Protein AF-A0A127SGZ2-F1 (afdb_monomer_lite)

Sequence (87 aa):
MAKQETTCDDILKELRAKQYRPVYYLMGEESYYIDLISDYIVDNVLTDTEKEFNLTVVYGADVDIATVINAAKRYPMMSERQVVVVK

pLDDT: mean 93.71, std 9.43, range [44.72, 98.12]

Structure (mmCIF, N/CA/C/O backbone):
data_AF-A0A127SGZ2-F1
#
_entry.id   AF-A0A127SGZ2-F1
#
loop_
_atom_site.group_PDB
_atom_site.id
_atom_site.type_symbol
_atom_site.label_atom_id
_atom_site.label_alt_id
_atom_site.label_comp_id
_atom_site.label_asym_id
_atom_site.label_entity_id
_atom_site.label_seq_id
_atom_site.pdbx_PDB_ins_code
_atom_site.Cartn_x
_atom_site.Cartn_y
_atom_site.Cartn_z
_atom_site.occupancy
_atom_site.B_iso_or_equiv
_atom_site.auth_seq_id
_atom_site.auth_comp_id
_atom_site.auth_asym_id
_atom_site.auth_atom_id
_atom_site.pdbx_PDB_model_num
ATOM 1 N N . MET A 1 1 ? -11.492 -26.263 -1.603 1.00 44.72 1 MET A N 1
ATOM 2 C CA . MET A 1 1 ? -11.762 -25.215 -0.596 1.00 44.72 1 MET A CA 1
ATOM 3 C C . MET A 1 1 ? -12.592 -24.153 -1.289 1.00 44.72 1 MET A C 1
ATOM 5 O O . MET A 1 1 ? -12.177 -23.715 -2.355 1.00 44.72 1 MET A O 1
ATOM 9 N N . ALA A 1 2 ? -13.788 -23.840 -0.789 1.00 46.78 2 ALA A N 1
ATOM 10 C CA . ALA A 1 2 ? -14.623 -22.804 -1.392 1.00 46.78 2 ALA A CA 1
ATOM 11 C C . ALA A 1 2 ? -13.862 -21.473 -1.330 1.00 46.78 2 ALA A C 1
ATOM 13 O O . ALA A 1 2 ? -13.399 -21.079 -0.260 1.00 46.78 2 ALA A O 1
ATOM 14 N N . LYS A 1 3 ? -13.656 -20.833 -2.483 1.00 59.50 3 LYS A N 1
ATOM 15 C CA . LYS A 1 3 ? -13.043 -19.509 -2.558 1.00 59.50 3 LYS A CA 1
ATOM 16 C C . LYS A 1 3 ? -14.079 -18.548 -1.981 1.00 59.50 3 LYS A C 1
ATOM 18 O O . LYS A 1 3 ? -15.111 -18.332 -2.602 1.00 59.50 3 LYS A O 1
ATOM 23 N N . GLN A 1 4 ? -13.864 -18.094 -0.753 1.00 64.88 4 GLN A N 1
ATOM 24 C CA . GLN A 1 4 ? -14.770 -17.154 -0.109 1.00 64.88 4 GLN A CA 1
ATOM 25 C C . GLN A 1 4 ? -14.741 -15.851 -0.913 1.00 64.88 4 GLN A C 1
ATOM 27 O O . GLN A 1 4 ? -13.682 -15.232 -1.047 1.00 64.88 4 GLN A O 1
ATOM 32 N N . GLU A 1 5 ? -15.876 -15.484 -1.505 1.00 74.25 5 GLU A N 1
ATOM 33 C CA . GLU A 1 5 ? -16.039 -14.194 -2.170 1.00 74.25 5 GLU A CA 1
ATOM 34 C C . GLU A 1 5 ? -15.891 -13.110 -1.104 1.00 74.25 5 GLU A C 1
ATOM 36 O O . GLU A 1 5 ? -16.710 -12.994 -0.198 1.00 74.25 5 GLU A O 1
ATOM 41 N N . THR A 1 6 ? -14.765 -12.401 -1.149 1.00 83.12 6 THR A N 1
ATOM 42 C CA . THR A 1 6 ? -14.469 -11.293 -0.239 1.00 83.12 6 THR A CA 1
ATOM 43 C C . THR A 1 6 ? -14.938 -10.016 -0.921 1.00 83.12 6 THR A C 1
ATOM 45 O O . THR A 1 6 ? -14.517 -9.745 -2.046 1.00 83.12 6 THR A O 1
ATOM 48 N N . THR A 1 7 ? -15.813 -9.252 -0.272 1.00 92.38 7 THR A N 1
ATOM 49 C CA . THR A 1 7 ? -16.348 -8.008 -0.839 1.00 92.38 7 THR A CA 1
ATOM 50 C C . THR A 1 7 ? -15.438 -6.811 -0.542 1.00 92.38 7 THR A C 1
ATOM 52 O O . THR A 1 7 ? -14.539 -6.889 0.299 1.00 92.38 7 THR A O 1
ATOM 55 N N . CYS A 1 8 ? -15.672 -5.678 -1.215 1.00 93.75 8 CYS A N 1
ATOM 56 C CA . CYS A 1 8 ? -14.969 -4.424 -0.923 1.00 93.75 8 CYS A CA 1
ATOM 57 C C . CYS A 1 8 ? -15.134 -4.011 0.552 1.00 93.75 8 CYS A C 1
ATOM 59 O O . CYS A 1 8 ? -14.153 -3.674 1.218 1.00 93.75 8 CYS A O 1
ATOM 61 N N . ASP A 1 9 ? -16.354 -4.124 1.085 1.00 95.06 9 ASP A N 1
ATOM 62 C CA . ASP A 1 9 ? -16.662 -3.786 2.477 1.00 95.06 9 ASP A CA 1
ATOM 63 C C . ASP A 1 9 ? -15.920 -4.682 3.475 1.00 95.06 9 ASP A C 1
ATOM 65 O O . ASP A 1 9 ? -15.429 -4.190 4.495 1.00 95.06 9 ASP A O 1
ATOM 69 N N . ASP A 1 10 ? -15.782 -5.978 3.175 1.00 95.75 10 ASP A N 1
ATOM 70 C CA . ASP A 1 10 ? -15.010 -6.905 4.009 1.00 95.75 10 ASP A CA 1
ATOM 71 C C . ASP A 1 10 ? -13.535 -6.493 4.069 1.00 95.75 10 ASP A C 1
ATOM 73 O O . ASP A 1 10 ? -12.952 -6.423 5.154 1.00 95.75 10 ASP A O 1
ATOM 77 N N . ILE A 1 11 ? -12.944 -6.151 2.917 1.00 96.31 11 ILE A N 1
ATOM 78 C CA . ILE A 1 11 ? -11.551 -5.694 2.837 1.00 96.31 11 ILE A CA 1
ATOM 79 C C . ILE A 1 11 ? -11.379 -4.395 3.627 1.00 96.31 11 ILE A C 1
ATOM 81 O O . ILE A 1 11 ? -10.498 -4.304 4.477 1.00 96.31 11 ILE A O 1
ATOM 85 N N . LEU A 1 12 ? -12.238 -3.397 3.412 1.00 97.12 12 LEU A N 1
ATOM 86 C CA . LEU A 1 12 ? -12.164 -2.121 4.129 1.00 97.12 12 LEU A CA 1
ATOM 87 C C . LEU A 1 12 ? -12.336 -2.292 5.641 1.00 97.12 12 LEU A C 1
ATOM 89 O O . LEU A 1 12 ? -11.698 -1.580 6.419 1.00 97.12 12 LEU A O 1
ATOM 93 N N . LYS A 1 13 ? -13.171 -3.237 6.079 1.00 97.56 13 LYS A N 1
ATOM 94 C CA . LYS A 1 13 ? -13.331 -3.572 7.496 1.00 97.56 13 LYS A CA 1
ATOM 95 C C . LYS A 1 13 ? -12.045 -4.154 8.089 1.00 97.56 13 LYS A C 1
ATOM 97 O O . LYS A 1 13 ? -11.648 -3.719 9.170 1.00 97.56 13 LYS A O 1
ATOM 102 N N . GLU A 1 14 ? -11.383 -5.081 7.394 1.00 97.62 14 GLU A N 1
ATOM 103 C CA . GLU A 1 14 ? -10.076 -5.622 7.803 1.00 97.62 14 GLU A CA 1
ATOM 104 C C . GLU A 1 14 ? -9.007 -4.516 7.851 1.00 97.62 14 GLU A C 1
ATOM 106 O O . GLU A 1 14 ? -8.318 -4.357 8.863 1.00 97.62 14 GLU A O 1
ATOM 111 N N . LEU A 1 15 ? -8.929 -3.683 6.808 1.00 97.19 15 LEU A N 1
ATOM 112 C CA . LEU A 1 15 ? -7.979 -2.572 6.721 1.00 97.19 15 LEU A CA 1
ATOM 113 C C . LEU A 1 15 ? -8.157 -1.570 7.873 1.00 97.19 15 LEU A C 1
ATOM 115 O O . LEU A 1 15 ? -7.183 -1.211 8.533 1.00 97.19 15 LEU A O 1
ATOM 119 N N . ARG A 1 16 ? -9.400 -1.180 8.186 1.00 96.94 16 ARG A N 1
ATOM 120 C CA . ARG A 1 16 ? -9.720 -0.296 9.326 1.00 96.94 16 ARG A CA 1
ATOM 121 C C . ARG A 1 16 ? -9.377 -0.920 10.675 1.00 96.94 16 ARG A C 1
ATOM 123 O O . ARG A 1 16 ? -8.998 -0.209 11.602 1.00 96.94 16 ARG A O 1
ATOM 130 N N . ALA A 1 17 ? -9.468 -2.244 10.784 1.00 97.75 17 ALA A N 1
ATOM 131 C CA . ALA A 1 17 ? -9.018 -2.996 11.952 1.00 97.75 17 ALA A CA 1
ATOM 132 C C . ALA A 1 17 ? -7.487 -3.191 11.997 1.00 97.75 17 ALA A C 1
ATOM 134 O O . ALA A 1 17 ? -6.992 -3.897 12.876 1.00 97.75 17 ALA A O 1
ATOM 135 N N . LYS A 1 18 ? -6.733 -2.578 11.068 1.00 96.44 18 LYS A N 1
ATOM 136 C CA . LYS A 1 18 ? -5.281 -2.744 10.874 1.00 96.44 18 LYS A CA 1
ATOM 137 C C . LYS A 1 18 ? -4.864 -4.197 10.605 1.00 96.44 18 LYS A C 1
ATOM 139 O O . LYS A 1 18 ? -3.723 -4.587 10.855 1.00 96.44 18 LYS A O 1
ATOM 144 N N . GLN A 1 19 ? -5.787 -5.005 10.085 1.00 96.69 19 GLN A N 1
ATOM 145 C CA . GLN A 1 19 ? -5.554 -6.388 9.684 1.00 96.69 19 GLN A CA 1
ATOM 146 C C . GLN A 1 19 ? -5.147 -6.409 8.216 1.00 96.69 19 GLN A C 1
ATOM 148 O O . GLN A 1 19 ? -5.957 -6.593 7.314 1.00 96.69 19 GLN A O 1
ATOM 153 N N . TYR A 1 20 ? -3.863 -6.170 7.977 1.00 95.88 20 TYR A N 1
ATOM 154 C CA . TYR A 1 20 ? -3.334 -6.075 6.625 1.00 95.88 20 TYR A CA 1
ATOM 155 C C . TYR A 1 20 ? -2.889 -7.441 6.105 1.00 95.88 20 TYR A C 1
ATOM 157 O O . TYR A 1 20 ? -2.024 -8.093 6.692 1.00 95.88 20 TYR A O 1
ATOM 165 N N . ARG A 1 21 ? -3.438 -7.850 4.962 1.00 95.38 21 ARG A N 1
ATOM 166 C CA . ARG A 1 21 ? -2.914 -8.957 4.161 1.00 95.38 21 ARG A CA 1
ATOM 167 C C . ARG A 1 21 ? -1.674 -8.500 3.378 1.00 95.38 21 ARG A C 1
ATOM 169 O O . ARG A 1 21 ? -1.589 -7.331 3.006 1.00 95.38 21 ARG A O 1
ATOM 176 N N . PRO A 1 22 ? -0.713 -9.399 3.104 1.00 95.38 22 PRO A N 1
ATOM 177 C CA . PRO A 1 22 ? 0.527 -9.035 2.418 1.00 95.38 22 PRO A CA 1
ATOM 178 C C . PRO A 1 22 ? 0.339 -8.731 0.924 1.00 95.38 22 PRO A C 1
ATOM 180 O O . PRO A 1 22 ? 1.172 -8.050 0.339 1.00 95.38 22 PRO A O 1
ATOM 183 N N . VAL A 1 23 ? -0.722 -9.250 0.294 1.00 96.06 23 VAL A N 1
ATOM 184 C CA . VAL A 1 23 ? -1.000 -9.068 -1.137 1.00 96.06 23 VAL A CA 1
ATOM 185 C C . VAL A 1 23 ? -2.499 -8.878 -1.345 1.00 96.06 23 VAL A C 1
ATOM 187 O O . VAL A 1 23 ? -3.296 -9.686 -0.864 1.00 96.06 23 VAL A O 1
ATOM 190 N N . TYR A 1 24 ? -2.861 -7.848 -2.108 1.00 96.31 24 TYR A N 1
ATOM 191 C CA . TYR A 1 24 ? -4.219 -7.599 -2.587 1.00 96.31 24 TYR A CA 1
ATOM 192 C C . TYR A 1 24 ? -4.216 -7.631 -4.112 1.00 96.31 24 TYR A C 1
ATOM 194 O O . TYR A 1 24 ? -3.436 -6.927 -4.747 1.00 96.31 24 TYR A O 1
ATOM 202 N N . TYR A 1 25 ? -5.083 -8.454 -4.696 1.00 95.31 25 TYR A N 1
ATOM 203 C CA . TYR A 1 25 ? -5.337 -8.458 -6.133 1.00 95.31 25 TYR A CA 1
ATOM 204 C C . TYR A 1 25 ? -6.705 -7.826 -6.367 1.00 95.31 25 TYR A C 1
ATOM 206 O O . TYR A 1 25 ? -7.730 -8.462 -6.121 1.00 95.31 25 TYR A O 1
ATOM 214 N N . LEU A 1 26 ? -6.702 -6.551 -6.753 1.00 94.62 26 LEU A N 1
ATOM 215 C CA . LEU A 1 26 ? -7.905 -5.748 -6.940 1.00 94.62 26 LEU A CA 1
ATOM 216 C C . LEU A 1 26 ? -8.255 -5.730 -8.429 1.00 94.62 26 LEU A C 1
ATOM 218 O O . LEU A 1 26 ? -7.481 -5.245 -9.248 1.00 94.62 26 LEU A O 1
ATO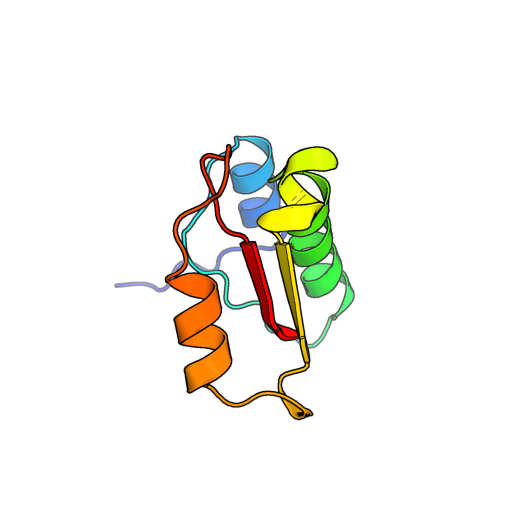M 222 N N . MET A 1 27 ? -9.399 -6.308 -8.777 1.00 91.69 27 MET A N 1
ATOM 223 C CA . MET A 1 27 ? -9.866 -6.457 -10.152 1.00 91.69 27 MET A CA 1
ATOM 224 C C . MET A 1 27 ? -11.392 -6.410 -10.160 1.00 91.69 27 MET A C 1
ATOM 226 O O . MET A 1 27 ? -12.032 -6.976 -9.275 1.00 91.69 27 MET A O 1
ATOM 230 N N . GLY A 1 28 ? -11.970 -5.780 -11.176 1.00 90.06 28 GLY A N 1
ATOM 231 C CA . GLY A 1 28 ? -13.411 -5.696 -11.365 1.00 90.06 28 GLY A CA 1
ATOM 232 C C . GLY A 1 28 ? -13.762 -4.729 -12.488 1.00 90.06 28 GLY A C 1
ATOM 233 O O . GLY A 1 28 ? -12.900 -3.997 -12.970 1.00 90.06 28 GLY A O 1
ATOM 234 N N . GLU A 1 29 ? -15.025 -4.742 -12.905 1.00 90.81 29 GLU A N 1
ATOM 235 C CA . GLU A 1 29 ? -15.546 -3.795 -13.902 1.00 90.81 29 GLU A CA 1
ATOM 236 C C . GLU A 1 29 ? -15.743 -2.395 -13.302 1.00 90.81 29 GLU A C 1
ATOM 238 O O . GLU A 1 29 ? -15.564 -1.387 -13.983 1.00 90.81 29 GLU A O 1
ATOM 243 N N . GLU A 1 30 ? -16.060 -2.325 -12.007 1.00 94.19 30 GLU A N 1
ATOM 244 C CA . GLU A 1 30 ? -16.242 -1.071 -11.280 1.00 94.19 30 GLU A CA 1
ATOM 245 C C . GLU A 1 30 ? -14.929 -0.599 -10.641 1.00 94.19 30 GLU A C 1
ATOM 247 O O . GLU A 1 30 ? -14.550 -1.037 -9.551 1.00 94.19 30 GLU A O 1
ATOM 252 N N . SER A 1 31 ? -14.244 0.338 -11.305 1.00 94.25 31 SER A N 1
ATOM 253 C CA . SER A 1 31 ? -12.969 0.896 -10.828 1.00 94.25 31 SER A CA 1
ATOM 254 C C . SER A 1 31 ? -13.087 1.612 -9.482 1.00 94.25 31 SER A C 1
ATOM 256 O O . SER A 1 31 ? -12.146 1.582 -8.699 1.00 94.25 31 SER A O 1
ATOM 258 N N . TYR A 1 32 ? -14.258 2.176 -9.168 1.00 95.94 32 TYR A N 1
ATOM 259 C CA . TYR A 1 32 ? -14.509 2.881 -7.908 1.00 95.94 32 TYR A CA 1
ATOM 260 C C . TYR A 1 32 ? -14.115 2.055 -6.674 1.00 95.94 32 TYR A C 1
ATOM 262 O O . TYR A 1 32 ? -13.484 2.576 -5.760 1.00 95.94 32 TYR A O 1
ATOM 270 N N . TYR A 1 33 ? -14.438 0.758 -6.648 1.00 95.56 33 TYR A N 1
ATOM 271 C CA . TYR A 1 33 ? -14.095 -0.107 -5.514 1.00 95.56 33 TYR A CA 1
ATOM 272 C C . TYR A 1 33 ? -12.607 -0.458 -5.454 1.00 95.56 33 TYR A C 1
ATOM 274 O O . TYR A 1 33 ? -12.073 -0.676 -4.365 1.00 95.56 33 TYR A O 1
ATOM 282 N N . ILE A 1 34 ? -11.942 -0.519 -6.611 1.00 96.06 34 ILE A N 1
ATOM 283 C CA . ILE A 1 34 ? -10.492 -0.721 -6.705 1.00 96.06 34 ILE A CA 1
ATOM 284 C C . ILE A 1 34 ? -9.791 0.497 -6.105 1.00 96.06 34 ILE A C 1
ATOM 286 O O . ILE A 1 34 ? -8.989 0.335 -5.184 1.00 96.06 34 ILE A O 1
ATOM 290 N N . ASP A 1 35 ? -10.172 1.691 -6.564 1.00 96.25 35 ASP A N 1
ATOM 291 C CA . ASP A 1 35 ? -9.629 2.969 -6.103 1.00 96.25 35 ASP A CA 1
ATOM 292 C C . ASP A 1 35 ? -9.881 3.157 -4.602 1.00 96.25 35 ASP A C 1
ATOM 294 O O . ASP A 1 35 ? -8.961 3.459 -3.849 1.00 96.25 35 ASP A O 1
ATOM 298 N N . LEU A 1 36 ? -11.093 2.854 -4.122 1.00 97.00 36 LEU A N 1
ATOM 299 C CA . LEU A 1 36 ? -11.449 2.975 -2.706 1.00 97.00 36 LEU A CA 1
ATOM 300 C C . LEU A 1 36 ? -10.533 2.148 -1.790 1.00 97.00 36 LEU A C 1
ATOM 302 O O . LEU A 1 36 ? -10.146 2.610 -0.715 1.00 97.00 36 LEU A O 1
ATOM 306 N N . ILE A 1 37 ? -10.181 0.925 -2.196 1.00 97.50 37 ILE A N 1
ATOM 307 C CA . ILE A 1 37 ? -9.275 0.067 -1.425 1.00 97.50 37 ILE A CA 1
ATOM 308 C C . ILE A 1 37 ? -7.825 0.538 -1.578 1.00 97.50 37 ILE A C 1
ATOM 310 O O . ILE A 1 37 ? -7.111 0.620 -0.574 1.00 97.50 37 ILE A O 1
ATOM 314 N N . SER A 1 38 ? -7.373 0.833 -2.804 1.00 97.38 38 SER A N 1
ATOM 315 C CA . SER A 1 38 ? -5.985 1.238 -3.043 1.00 97.38 38 SER A CA 1
ATOM 316 C C . SER A 1 38 ? -5.653 2.554 -2.353 1.00 97.38 38 SER A C 1
ATOM 318 O O . SER A 1 38 ? -4.610 2.653 -1.709 1.00 97.38 38 SER A O 1
ATOM 320 N N . ASP A 1 39 ? -6.558 3.525 -2.423 1.00 97.38 39 ASP A N 1
ATOM 321 C CA . ASP A 1 39 ? -6.376 4.844 -1.827 1.00 97.38 39 ASP A CA 1
ATOM 322 C C . ASP A 1 39 ? -6.421 4.739 -0.302 1.00 97.38 39 ASP A C 1
ATOM 324 O O . ASP A 1 39 ? -5.556 5.288 0.373 1.00 97.38 39 ASP A O 1
ATOM 328 N N . TYR A 1 40 ? -7.315 3.914 0.264 1.00 98.12 40 TYR A N 1
ATOM 329 C CA . TYR A 1 40 ? -7.297 3.652 1.706 1.00 98.12 40 TYR A CA 1
ATOM 330 C C . TYR A 1 40 ? -5.938 3.110 2.173 1.00 98.12 40 TYR A C 1
ATOM 332 O O . TYR A 1 40 ? -5.411 3.572 3.188 1.00 98.12 40 TYR A O 1
ATOM 340 N N . ILE A 1 41 ? -5.365 2.140 1.447 1.00 97.81 41 ILE A N 1
ATOM 341 C CA . ILE A 1 41 ? -4.051 1.565 1.766 1.00 97.81 41 ILE A CA 1
ATOM 342 C C . ILE A 1 41 ? -2.964 2.642 1.699 1.00 97.81 41 ILE A C 1
ATOM 344 O O . ILE A 1 41 ? -2.189 2.781 2.647 1.00 97.81 41 ILE A O 1
ATOM 348 N N . VAL A 1 42 ? -2.924 3.409 0.607 1.00 97.25 42 VAL A N 1
ATOM 349 C CA . VAL A 1 42 ? -1.947 4.487 0.393 1.00 97.25 42 VAL A CA 1
ATOM 350 C C . VAL A 1 42 ? -2.043 5.548 1.485 1.00 97.25 42 VAL A C 1
ATOM 352 O O . VAL A 1 42 ? -1.016 5.999 1.988 1.00 97.25 42 VAL A O 1
ATOM 355 N N . ASP A 1 43 ? -3.256 5.906 1.893 1.00 96.94 43 ASP A N 1
ATOM 356 C CA . ASP A 1 43 ? -3.483 7.023 2.799 1.00 96.94 43 ASP A CA 1
ATOM 357 C C . ASP A 1 43 ? -3.294 6.662 4.273 1.00 96.94 43 ASP A C 1
ATOM 359 O O . ASP A 1 43 ? -2.875 7.526 5.044 1.00 96.94 43 ASP A O 1
ATOM 363 N N . ASN A 1 44 ? -3.572 5.411 4.668 1.00 96.88 44 ASN A N 1
ATOM 364 C CA . ASN A 1 44 ? -3.723 5.034 6.081 1.00 96.88 44 ASN A CA 1
ATOM 365 C C . ASN A 1 44 ? -2.704 4.008 6.599 1.00 96.88 44 ASN A C 1
ATOM 367 O O . ASN A 1 44 ? -2.553 3.879 7.816 1.00 96.88 44 ASN A O 1
ATOM 371 N N . VAL A 1 45 ? -2.034 3.238 5.731 1.00 97.12 45 VAL A N 1
ATOM 372 C CA . VAL A 1 45 ? -1.086 2.200 6.195 1.00 97.12 45 VAL A CA 1
ATOM 373 C C . VAL A 1 45 ? 0.219 2.808 6.697 1.00 97.12 45 VAL A C 1
ATOM 375 O O . VAL A 1 45 ? 0.823 2.269 7.623 1.00 97.12 45 VAL A O 1
ATOM 378 N N . LEU A 1 46 ? 0.632 3.921 6.093 1.00 97.19 46 LEU A N 1
ATOM 379 C CA . LEU A 1 46 ? 1.858 4.647 6.396 1.00 97.19 46 LEU A CA 1
ATOM 380 C C . LEU A 1 46 ? 1.507 6.069 6.833 1.00 97.19 46 LEU A C 1
ATOM 382 O O . LEU A 1 46 ? 0.590 6.684 6.290 1.00 97.19 46 LEU A O 1
ATOM 386 N N . THR A 1 47 ? 2.260 6.611 7.781 1.00 96.81 47 THR A N 1
ATOM 387 C CA . THR A 1 47 ? 2.271 8.052 8.058 1.00 96.81 47 THR A CA 1
ATOM 388 C C . THR A 1 47 ? 2.914 8.815 6.901 1.00 96.81 47 THR A C 1
ATOM 390 O O . THR A 1 47 ? 3.654 8.240 6.102 1.00 96.81 47 THR A O 1
ATOM 393 N N . ASP A 1 48 ? 2.679 10.123 6.811 1.00 95.81 48 ASP A N 1
ATOM 394 C CA . ASP A 1 48 ? 3.193 10.926 5.693 1.00 95.81 48 ASP A CA 1
ATOM 395 C C . ASP A 1 48 ? 4.725 10.883 5.582 1.00 95.81 48 ASP A C 1
ATOM 397 O O . ASP A 1 48 ? 5.255 10.749 4.484 1.00 95.81 48 ASP A O 1
ATOM 401 N N . THR A 1 49 ? 5.439 10.873 6.712 1.00 95.75 49 THR A N 1
ATOM 402 C CA . THR A 1 49 ? 6.902 10.711 6.735 1.00 95.75 49 THR A CA 1
ATOM 403 C C . THR A 1 49 ? 7.340 9.317 6.288 1.00 95.75 49 THR A C 1
ATOM 405 O O . THR A 1 49 ? 8.345 9.174 5.597 1.00 95.75 49 THR A O 1
ATOM 408 N N . GLU A 1 50 ? 6.602 8.265 6.650 1.00 97.38 50 GLU A N 1
ATOM 409 C CA . GLU A 1 50 ? 6.933 6.909 6.205 1.00 97.38 50 GLU A CA 1
ATOM 410 C C . GLU A 1 50 ? 6.694 6.732 4.701 1.00 97.38 50 GLU A C 1
ATOM 412 O O . GLU A 1 50 ? 7.466 6.015 4.062 1.00 97.38 50 GLU A O 1
ATOM 417 N N . LYS A 1 51 ? 5.672 7.384 4.124 1.00 97.00 51 LYS A N 1
ATOM 418 C CA . LYS A 1 51 ? 5.363 7.309 2.684 1.00 97.00 51 LYS A CA 1
ATOM 419 C C . LYS A 1 51 ? 6.539 7.757 1.819 1.00 97.00 51 LYS A C 1
ATOM 421 O O . LYS A 1 51 ? 6.774 7.138 0.788 1.00 97.00 51 LYS A O 1
ATOM 426 N N . GLU A 1 52 ? 7.313 8.751 2.255 1.00 96.12 52 GLU A N 1
ATOM 427 C CA . GLU A 1 52 ? 8.482 9.255 1.512 1.00 96.12 52 GLU A CA 1
ATOM 428 C C . GLU A 1 52 ? 9.516 8.161 1.189 1.00 96.12 52 GLU A C 1
ATOM 430 O O . GLU A 1 52 ? 10.219 8.252 0.183 1.00 96.12 52 GLU A O 1
ATOM 435 N N . PHE A 1 53 ? 9.588 7.110 2.013 1.00 95.62 53 PHE A N 1
ATOM 436 C CA . PHE A 1 53 ? 10.574 6.032 1.875 1.00 95.62 53 PHE A CA 1
ATOM 437 C C . PHE A 1 53 ? 9.954 4.655 1.614 1.00 95.62 53 PHE A C 1
ATOM 439 O O . PHE A 1 53 ? 10.621 3.777 1.062 1.00 95.62 53 PHE A O 1
ATOM 446 N N . ASN A 1 54 ? 8.703 4.451 2.033 1.00 97.88 54 ASN A N 1
ATOM 447 C CA . ASN A 1 54 ? 8.060 3.138 2.099 1.00 97.88 54 ASN A CA 1
ATOM 448 C C . ASN A 1 54 ? 6.826 3.002 1.201 1.00 97.88 54 ASN A C 1
ATOM 450 O O . ASN A 1 54 ? 6.148 1.977 1.261 1.00 97.88 54 ASN A O 1
ATOM 454 N N . LEU A 1 55 ? 6.503 4.019 0.400 1.00 97.94 55 LEU A N 1
ATOM 455 C CA . LEU A 1 55 ? 5.463 3.932 -0.616 1.00 97.94 55 LEU A CA 1
ATOM 456 C C . LEU A 1 55 ? 6.095 3.958 -2.008 1.00 97.94 55 LEU A C 1
ATOM 458 O O . LEU A 1 55 ? 6.800 4.891 -2.378 1.00 97.94 55 LEU A O 1
ATOM 462 N N . THR A 1 56 ? 5.803 2.940 -2.810 1.00 97.50 56 THR A N 1
ATOM 463 C CA . THR A 1 56 ? 6.157 2.892 -4.230 1.00 97.50 56 THR A CA 1
ATOM 464 C C . THR A 1 56 ? 4.889 2.702 -5.048 1.00 97.50 56 THR A C 1
ATOM 466 O O . THR A 1 56 ? 4.230 1.673 -4.927 1.00 97.50 56 THR A O 1
ATOM 469 N N . VAL A 1 57 ? 4.554 3.675 -5.896 1.00 96.75 57 VAL A N 1
ATOM 470 C CA . VAL A 1 57 ? 3.466 3.559 -6.875 1.00 96.75 57 VAL A CA 1
ATOM 471 C C . VAL A 1 57 ? 4.084 3.487 -8.264 1.00 96.75 57 VAL A C 1
ATOM 473 O O . VAL A 1 57 ? 4.862 4.361 -8.642 1.00 96.75 57 VAL A O 1
ATOM 476 N N . VAL A 1 58 ? 3.759 2.439 -9.012 1.00 96.56 58 VAL A N 1
ATOM 477 C CA . VAL A 1 58 ? 4.241 2.217 -10.381 1.00 96.56 58 VAL A CA 1
ATOM 478 C C . VAL A 1 58 ? 3.074 1.902 -11.302 1.00 96.56 58 VAL A C 1
ATOM 480 O O . VAL A 1 58 ? 2.041 1.420 -10.845 1.00 96.56 58 VAL A O 1
ATOM 483 N N . TYR A 1 59 ? 3.256 2.143 -12.597 1.00 96.12 59 TYR A N 1
ATOM 484 C CA . TYR A 1 59 ? 2.293 1.769 -13.628 1.00 96.12 59 TYR A CA 1
ATOM 485 C C . TYR A 1 59 ? 2.779 0.507 -14.330 1.00 96.12 59 TYR A C 1
ATOM 487 O O .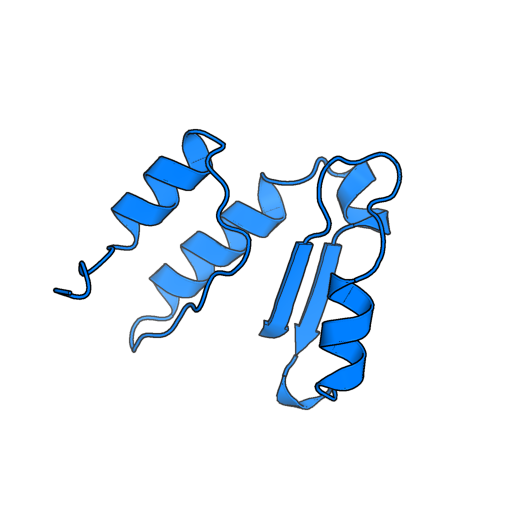 TYR A 1 59 ? 3.906 0.467 -14.822 1.00 96.12 59 TYR A O 1
ATOM 495 N N . GLY A 1 60 ? 1.941 -0.526 -14.375 1.00 93.56 60 GLY A N 1
ATOM 496 C CA . GLY A 1 60 ? 2.278 -1.844 -14.912 1.00 93.56 60 GLY A CA 1
ATOM 497 C C . GLY A 1 60 ? 2.718 -1.818 -16.378 1.00 93.56 60 GLY A C 1
ATOM 498 O O . GLY A 1 60 ? 3.476 -2.685 -16.801 1.00 93.56 60 GLY A O 1
ATOM 499 N N . ALA A 1 61 ? 2.284 -0.812 -17.140 1.00 95.38 61 ALA A N 1
ATOM 500 C CA . ALA A 1 61 ? 2.700 -0.608 -18.526 1.00 95.38 61 ALA A CA 1
ATOM 501 C C . ALA A 1 61 ? 4.167 -0.155 -18.668 1.00 95.38 61 ALA A C 1
ATOM 503 O O . ALA A 1 61 ? 4.789 -0.433 -19.691 1.00 95.38 61 ALA A O 1
ATOM 504 N N . ASP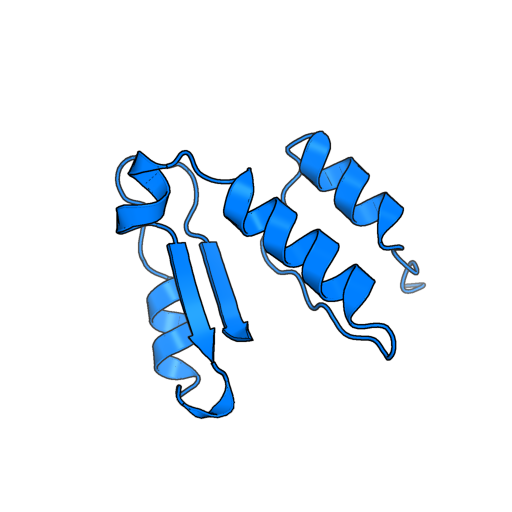 A 1 62 ? 4.721 0.496 -17.641 1.00 95.31 62 ASP A N 1
ATOM 505 C CA . ASP A 1 62 ? 6.016 1.187 -17.695 1.00 95.31 62 ASP A CA 1
ATOM 506 C C . ASP A 1 62 ? 7.102 0.509 -16.840 1.00 95.31 62 ASP A C 1
ATOM 508 O O . ASP A 1 62 ? 8.224 1.010 -16.737 1.00 95.31 62 ASP A O 1
ATOM 512 N N . VAL A 1 63 ? 6.788 -0.619 -16.194 1.00 96.75 63 VAL A N 1
ATOM 513 C CA . VAL A 1 63 ? 7.674 -1.287 -15.232 1.00 96.75 63 VAL A CA 1
ATOM 514 C C . VAL A 1 63 ? 7.783 -2.783 -15.510 1.00 96.75 63 VAL A C 1
ATOM 516 O O . VAL A 1 63 ? 6.798 -3.458 -15.803 1.00 96.75 63 VAL A O 1
ATOM 519 N N . ASP A 1 64 ? 8.989 -3.336 -15.382 1.00 96.81 64 ASP A N 1
ATOM 520 C CA . ASP A 1 64 ? 9.177 -4.784 -15.427 1.00 96.81 64 ASP A CA 1
ATOM 521 C C . ASP A 1 64 ? 8.886 -5.450 -14.070 1.00 96.81 64 ASP A C 1
ATOM 523 O O . ASP A 1 64 ? 8.965 -4.851 -12.990 1.00 96.81 64 ASP A O 1
ATOM 527 N N . ILE A 1 65 ? 8.575 -6.746 -14.119 1.00 95.38 65 ILE A N 1
ATOM 528 C CA . ILE A 1 65 ? 8.244 -7.526 -12.923 1.00 95.38 65 ILE A CA 1
ATOM 529 C C . ILE A 1 65 ? 9.404 -7.613 -11.919 1.00 95.38 65 ILE A C 1
ATOM 531 O O . ILE A 1 65 ? 9.172 -7.691 -10.712 1.00 95.38 65 ILE A O 1
ATOM 535 N N . ALA A 1 66 ? 10.658 -7.587 -12.382 1.00 97.25 66 ALA A N 1
ATOM 536 C CA . ALA A 1 66 ? 11.816 -7.680 -11.500 1.00 97.25 66 ALA A CA 1
ATOM 537 C C . ALA A 1 66 ? 11.938 -6.424 -10.626 1.00 97.25 66 ALA A C 1
ATOM 539 O O . ALA A 1 66 ? 12.238 -6.524 -9.436 1.00 97.25 66 ALA A O 1
ATOM 540 N N . THR A 1 67 ? 11.634 -5.257 -11.187 1.00 96.69 67 THR A N 1
ATOM 541 C CA . THR A 1 67 ? 11.608 -3.970 -10.494 1.00 96.69 67 THR A CA 1
ATOM 542 C C . THR A 1 67 ? 10.541 -3.955 -9.400 1.00 96.69 67 THR A C 1
ATOM 544 O O . THR A 1 67 ? 10.851 -3.597 -8.262 1.00 96.69 67 THR A O 1
ATOM 547 N N . VAL A 1 68 ? 9.326 -4.438 -9.688 1.00 97.06 68 VAL A N 1
ATOM 548 C CA . VAL A 1 68 ? 8.246 -4.562 -8.688 1.00 97.06 68 VAL A CA 1
ATOM 549 C C . VAL A 1 68 ? 8.651 -5.494 -7.544 1.00 97.06 68 VAL A C 1
ATOM 551 O O . VAL A 1 68 ? 8.533 -5.133 -6.372 1.00 97.06 68 VAL A O 1
ATOM 554 N N . ILE A 1 69 ? 9.182 -6.679 -7.866 1.00 96.81 69 ILE A N 1
ATOM 555 C CA . ILE A 1 69 ? 9.630 -7.651 -6.858 1.00 96.81 69 ILE A CA 1
ATOM 556 C C . ILE A 1 69 ? 10.739 -7.057 -5.986 1.00 96.81 69 ILE A C 1
ATOM 558 O O . ILE A 1 69 ? 10.729 -7.228 -4.767 1.00 96.81 69 ILE A O 1
ATOM 562 N N . ASN A 1 70 ? 11.699 -6.357 -6.591 1.00 96.94 70 ASN A N 1
ATOM 563 C CA . ASN A 1 70 ? 12.789 -5.731 -5.855 1.00 96.94 70 ASN A CA 1
ATOM 564 C C . ASN A 1 70 ? 12.288 -4.610 -4.939 1.00 96.94 70 ASN A C 1
ATOM 566 O O . ASN A 1 70 ? 12.764 -4.524 -3.810 1.00 96.94 70 ASN A O 1
ATOM 570 N N . ALA A 1 71 ? 11.317 -3.800 -5.373 1.00 96.25 71 ALA A N 1
ATOM 571 C CA . ALA A 1 71 ? 10.684 -2.793 -4.521 1.00 96.25 71 ALA A CA 1
ATOM 572 C C . ALA A 1 71 ? 9.985 -3.439 -3.313 1.00 96.25 71 ALA A C 1
ATOM 574 O O . ALA A 1 71 ? 10.227 -3.031 -2.180 1.00 96.25 71 ALA A O 1
ATOM 575 N N . ALA A 1 72 ? 9.214 -4.509 -3.532 1.00 96.38 72 ALA A N 1
ATOM 576 C CA . ALA A 1 72 ? 8.501 -5.222 -2.468 1.00 96.38 72 ALA A CA 1
ATOM 577 C C . ALA A 1 72 ? 9.434 -5.942 -1.473 1.00 96.38 72 ALA A C 1
ATOM 579 O O . ALA A 1 72 ? 9.071 -6.144 -0.318 1.00 96.38 72 ALA A O 1
ATOM 580 N N . LYS A 1 73 ? 10.645 -6.327 -1.902 1.00 95.38 73 LYS A N 1
ATOM 581 C CA . LYS A 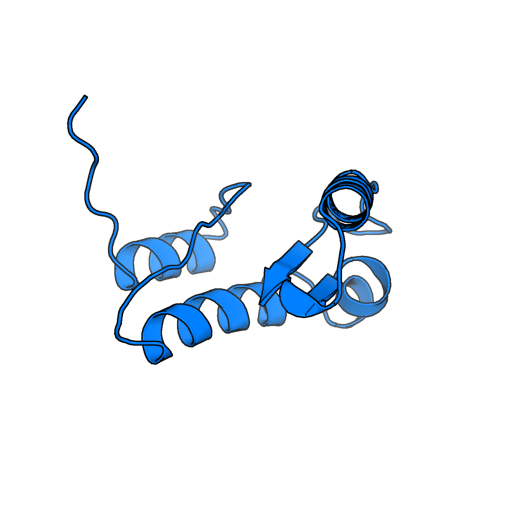1 73 ? 11.664 -6.963 -1.046 1.0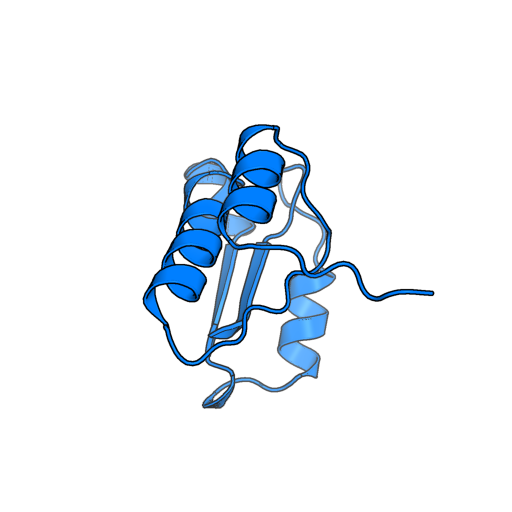0 95.38 73 LYS A CA 1
ATOM 582 C C . LYS A 1 73 ? 12.466 -5.983 -0.190 1.00 95.38 73 LYS A C 1
ATOM 584 O O . LYS A 1 73 ? 13.223 -6.432 0.671 1.00 95.38 73 LYS A O 1
ATOM 589 N N . ARG A 1 74 ? 12.370 -4.672 -0.432 1.00 95.19 74 ARG A N 1
ATOM 590 C CA . ARG A 1 74 ? 13.108 -3.680 0.360 1.00 95.19 74 ARG A CA 1
ATOM 591 C C . ARG A 1 74 ? 12.600 -3.688 1.795 1.00 95.19 74 ARG A C 1
ATOM 593 O O . ARG A 1 74 ? 11.402 -3.543 2.028 1.00 95.19 74 ARG A O 1
ATOM 600 N N . TYR A 1 75 ? 13.526 -3.802 2.744 1.00 95.44 75 TYR A N 1
ATOM 601 C CA . TYR A 1 75 ? 13.204 -3.618 4.153 1.00 95.44 75 TYR A CA 1
ATOM 602 C C . TYR A 1 75 ? 12.625 -2.215 4.378 1.00 95.44 75 TYR A C 1
ATOM 604 O O . TYR A 1 75 ? 13.195 -1.250 3.859 1.00 95.44 75 TYR A O 1
ATOM 612 N N . PRO A 1 76 ? 11.520 -2.094 5.131 1.00 95.00 76 PRO A N 1
ATOM 613 C CA . PRO A 1 76 ? 10.957 -0.797 5.467 1.00 95.00 76 PRO A CA 1
ATOM 614 C C . PRO A 1 76 ? 11.960 0.076 6.230 1.00 95.00 76 PRO A C 1
ATOM 616 O O . PRO A 1 76 ? 12.704 -0.404 7.088 1.00 95.00 76 PRO A O 1
ATOM 619 N N . MET A 1 77 ? 11.970 1.370 5.935 1.00 94.06 77 MET A N 1
ATOM 620 C CA . MET A 1 77 ? 12.786 2.375 6.605 1.00 94.06 77 MET A CA 1
ATOM 621 C C . MET A 1 77 ? 11.954 3.088 7.662 1.00 94.06 77 MET A C 1
ATOM 623 O O . MET A 1 77 ? 11.001 3.784 7.324 1.00 94.06 77 MET A O 1
ATOM 627 N N . MET A 1 78 ? 12.325 2.929 8.937 1.00 92.88 78 MET A N 1
ATOM 628 C CA . MET A 1 78 ? 11.633 3.559 10.076 1.00 92.88 78 MET A CA 1
ATOM 629 C C . MET A 1 78 ? 10.113 3.297 10.105 1.00 92.88 78 MET A C 1
ATOM 631 O O . MET A 1 78 ? 9.365 4.079 10.680 1.00 92.88 78 MET A O 1
ATOM 635 N N . SER A 1 79 ? 9.677 2.190 9.499 1.00 95.50 79 SER A N 1
ATOM 636 C CA . SER A 1 79 ? 8.285 1.754 9.418 1.00 95.50 79 SER A CA 1
ATOM 637 C C . SER A 1 79 ? 8.184 0.248 9.645 1.00 95.50 79 SER A C 1
ATOM 639 O O . SER A 1 79 ? 9.169 -0.480 9.530 1.00 95.50 79 SER A O 1
ATOM 641 N N . GLU A 1 80 ? 6.983 -0.244 9.936 1.00 94.69 80 GLU A N 1
ATOM 642 C CA . GLU A 1 80 ? 6.701 -1.681 9.970 1.00 94.69 80 GLU A CA 1
ATOM 643 C C . GLU A 1 80 ? 6.463 -2.274 8.573 1.00 94.69 80 GLU A C 1
ATOM 645 O O . GLU A 1 80 ? 6.516 -3.495 8.411 1.00 94.69 80 GLU A O 1
ATOM 650 N N . ARG A 1 81 ? 6.128 -1.446 7.570 1.00 95.62 81 ARG A N 1
ATOM 651 C CA . ARG A 1 81 ? 5.601 -1.915 6.278 1.00 95.62 81 ARG A CA 1
ATOM 652 C C . ARG A 1 81 ? 6.219 -1.183 5.093 1.00 95.62 81 ARG A C 1
ATOM 654 O O . ARG A 1 81 ? 6.513 -0.000 5.163 1.00 95.62 81 ARG A O 1
ATOM 661 N N . GLN A 1 82 ? 6.362 -1.920 3.996 1.00 97.44 82 GLN A N 1
ATOM 662 C CA . GLN A 1 82 ? 6.652 -1.418 2.656 1.00 97.44 82 GLN A CA 1
ATOM 663 C C . GLN A 1 82 ? 5.369 -1.592 1.843 1.00 97.44 82 GLN A C 1
ATOM 665 O O . GLN A 1 82 ? 4.813 -2.692 1.806 1.00 97.44 82 GLN A O 1
ATOM 670 N N . VAL A 1 83 ? 4.889 -0.525 1.215 1.00 98.00 83 VAL A N 1
ATOM 671 C CA . VAL A 1 83 ? 3.675 -0.527 0.399 1.00 98.00 83 VAL A CA 1
ATOM 672 C C . VAL A 1 83 ? 4.074 -0.325 -1.055 1.00 98.00 83 VAL A C 1
ATOM 674 O O . VAL A 1 83 ? 4.618 0.710 -1.431 1.00 98.00 83 VAL A O 1
ATOM 677 N N . VAL A 1 84 ? 3.785 -1.323 -1.887 1.00 98.12 84 VAL A N 1
ATOM 678 C CA . VAL A 1 84 ? 3.991 -1.249 -3.335 1.00 98.12 84 VAL A CA 1
ATOM 679 C C . VAL A 1 84 ? 2.639 -1.377 -4.019 1.00 98.12 84 VAL A C 1
ATOM 681 O O . VAL A 1 84 ? 1.958 -2.388 -3.858 1.00 98.12 84 VAL A O 1
ATOM 684 N N . VAL A 1 85 ? 2.258 -0.353 -4.776 1.00 97.94 85 VAL A N 1
ATOM 685 C CA . VAL A 1 85 ? 1.024 -0.309 -5.562 1.00 97.94 85 VAL A CA 1
ATOM 686 C C . VAL A 1 85 ? 1.396 -0.340 -7.036 1.00 97.94 85 VAL A C 1
ATOM 688 O O . VAL A 1 85 ? 2.181 0.484 -7.502 1.00 97.94 85 VAL A O 1
ATOM 691 N N . VAL A 1 86 ? 0.826 -1.294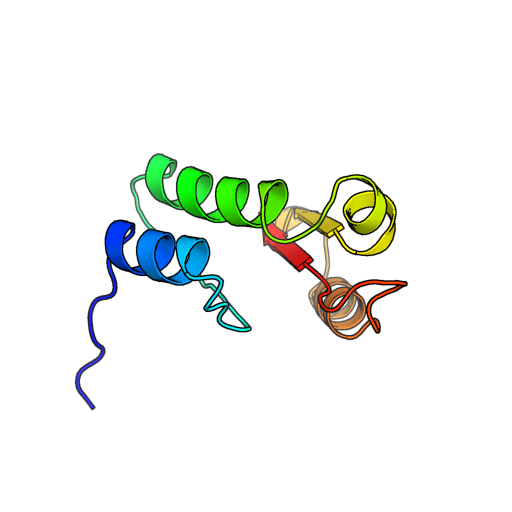 -7.766 1.00 97.44 86 VAL A N 1
ATOM 692 C CA . VAL A 1 86 ? 0.963 -1.399 -9.221 1.00 97.44 86 VAL A CA 1
ATOM 693 C C . VAL A 1 86 ? -0.388 -1.041 -9.826 1.00 97.44 86 VAL A C 1
ATOM 695 O O . VAL A 1 86 ? -1.359 -1.755 -9.578 1.00 97.44 86 VAL A O 1
ATOM 698 N N . LYS A 1 87 ? -0.445 0.080 -10.547 1.00 93.81 87 LYS A N 1
ATOM 699 C CA . LYS A 1 87 ? -1.632 0.568 -11.260 1.00 93.81 87 LYS A CA 1
ATOM 700 C C . LYS A 1 87 ? -1.626 0.138 -12.722 1.00 93.81 87 LYS A C 1
ATOM 702 O O . LYS A 1 87 ? -0.521 0.021 -13.299 1.00 93.81 87 LYS A O 1
#

Foldseek 3Di:
DPPPPQDLVNLVVCVVVVNDDLDDDDDDPDCVSVCVNLVSCLPPVDDPVQCVQQEAEEEPVVDDPVVQVVQLPDDRDVHPHRHYHYD

Secondary structure (DSSP, 8-state):
-------HHHHHHHHHTT---S------S-HHHHHHHHHHHHHHSS-HHHHHHHEEEE-TTT--HHHHHHHHTSPPSSSS--EEEE-

Radius of gyration: 13.65 Å; chains: 1; bounding box: 30×36×30 Å